Protein AF-A0A1V5X0Q9-F1 (afdb_monomer_lite)

Sequence (61 aa):
MKYKEVIQKNKEELLKELAGNKKKMQEIKFREAVGNSKNIKEVKALKKDNARILTCLNNTK

Structure (mmCIF, N/CA/C/O backbone):
data_AF-A0A1V5X0Q9-F1
#
_entry.id   AF-A0A1V5X0Q9-F1
#
loop_
_at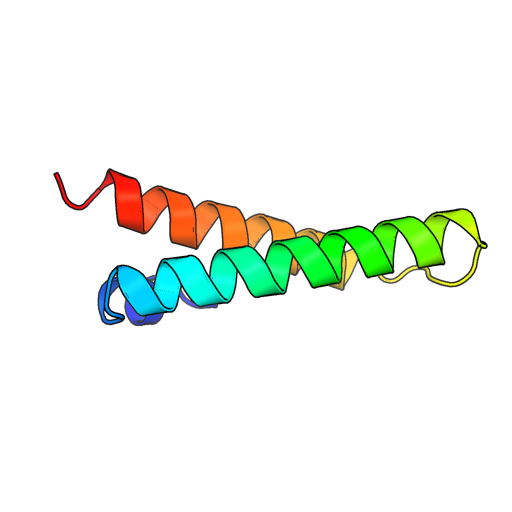om_site.group_PDB
_atom_site.id
_atom_site.type_symbol
_atom_site.label_atom_id
_atom_site.label_alt_id
_atom_site.label_comp_id
_atom_site.label_asym_id
_atom_site.label_entity_id
_atom_site.label_seq_id
_atom_site.pdbx_PDB_ins_code
_atom_site.Cartn_x
_atom_site.Cartn_y
_atom_site.Cartn_z
_atom_site.occupancy
_atom_site.B_iso_or_equiv
_atom_site.auth_seq_id
_atom_site.auth_comp_id
_atom_site.auth_asym_id
_atom_site.auth_atom_id
_atom_site.pdbx_PDB_model_num
ATOM 1 N N . MET A 1 1 ? 4.921 -6.458 8.368 1.00 53.62 1 MET A N 1
ATOM 2 C CA . MET A 1 1 ? 4.509 -6.624 9.783 1.00 53.62 1 MET A CA 1
ATOM 3 C C . MET A 1 1 ? 3.411 -7.658 10.000 1.00 53.62 1 MET A C 1
ATOM 5 O O . MET A 1 1 ? 2.632 -7.922 9.086 1.00 53.62 1 MET A O 1
ATOM 9 N N . LYS A 1 2 ? 3.313 -8.221 11.215 1.00 57.72 2 LYS A N 1
ATOM 10 C CA . LYS A 1 2 ? 2.135 -8.973 11.687 1.00 57.72 2 LYS A CA 1
ATOM 11 C C . LYS A 1 2 ? 1.074 -7.998 12.218 1.00 57.72 2 LYS A C 1
ATOM 13 O O . LYS A 1 2 ? 1.393 -7.041 12.905 1.00 57.72 2 LYS A O 1
ATOM 18 N N . TYR A 1 3 ? -0.195 -8.268 11.916 1.00 59.28 3 TYR A N 1
ATOM 19 C CA . TYR A 1 3 ? -1.347 -7.415 12.254 1.00 59.28 3 TYR A CA 1
ATOM 20 C C . TYR A 1 3 ? -1.496 -7.134 13.764 1.00 59.28 3 TYR A C 1
ATOM 22 O O . TYR A 1 3 ? -1.871 -6.034 14.149 1.00 59.28 3 TYR A O 1
ATOM 30 N N . LYS A 1 4 ? -1.128 -8.096 14.621 1.00 57.84 4 LYS A N 1
ATOM 31 C CA . LYS A 1 4 ? -1.230 -7.966 16.085 1.00 57.84 4 LYS A CA 1
ATOM 32 C C . LYS A 1 4 ? -0.302 -6.895 16.680 1.00 57.84 4 LYS A C 1
ATOM 34 O O . LYS A 1 4 ? -0.694 -6.237 17.631 1.00 57.84 4 LYS A O 1
ATOM 39 N N . GLU A 1 5 ? 0.878 -6.681 16.098 1.00 58.22 5 GLU A N 1
ATOM 40 C CA . GLU A 1 5 ? 1.830 -5.651 16.558 1.00 58.22 5 GLU A CA 1
ATOM 41 C C . GLU A 1 5 ? 1.409 -4.237 16.129 1.00 58.22 5 GLU A C 1
ATOM 43 O O . GLU A 1 5 ? 1.766 -3.256 16.769 1.00 58.22 5 GLU A O 1
ATOM 48 N N . VAL A 1 6 ? 0.628 -4.133 15.050 1.00 58.41 6 VAL A N 1
ATOM 49 C CA . VAL A 1 6 ? 0.125 -2.860 14.510 1.00 58.41 6 VAL A CA 1
ATOM 50 C C . VAL A 1 6 ? -1.020 -2.324 15.375 1.00 58.41 6 VAL A C 1
ATOM 52 O O . VAL A 1 6 ? -1.098 -1.123 15.589 1.00 58.41 6 VAL A O 1
ATOM 55 N N . ILE A 1 7 ? -1.856 -3.208 15.931 1.00 58.81 7 ILE A N 1
ATOM 56 C CA . ILE A 1 7 ? -2.961 -2.838 16.836 1.00 58.81 7 ILE A CA 1
ATOM 57 C C . ILE A 1 7 ? -2.454 -2.349 18.197 1.00 58.81 7 ILE A C 1
ATOM 59 O O . ILE A 1 7 ? -3.088 -1.512 18.830 1.00 58.81 7 ILE A O 1
ATOM 63 N N . GLN A 1 8 ? -1.310 -2.861 18.652 1.00 60.31 8 GLN A N 1
ATOM 64 C CA . GLN A 1 8 ? -0.737 -2.500 19.949 1.00 60.31 8 GLN A CA 1
ATOM 65 C C . GLN A 1 8 ? 0.016 -1.158 19.915 1.00 60.31 8 GLN A C 1
ATOM 67 O O . GLN A 1 8 ? 0.360 -0.616 20.964 1.00 60.31 8 GLN A O 1
ATOM 72 N N . LYS A 1 9 ? 0.278 -0.616 18.718 1.00 58.81 9 LYS A N 1
ATOM 73 C CA . LYS A 1 9 ? 0.981 0.655 18.520 1.00 58.81 9 LYS A CA 1
ATOM 74 C C . LYS A 1 9 ? 0.020 1.842 18.552 1.00 58.81 9 LYS A C 1
ATOM 76 O O . LYS A 1 9 ? -1.093 1.788 18.039 1.00 58.81 9 LYS A O 1
ATOM 81 N N . ASN A 1 10 ? 0.499 2.942 19.128 1.00 66.31 10 ASN A N 1
ATOM 82 C CA . ASN A 1 10 ? -0.244 4.192 19.235 1.00 66.31 10 ASN A CA 1
ATOM 83 C C . ASN A 1 10 ? -0.552 4.784 17.840 1.00 66.31 10 ASN A C 1
ATOM 85 O O . ASN A 1 10 ? 0.264 4.672 16.920 1.00 66.31 10 ASN A O 1
ATOM 89 N N . LYS A 1 11 ? -1.707 5.451 17.679 1.00 65.75 11 LYS A N 1
ATOM 90 C CA . LYS A 1 11 ? -2.152 6.038 16.392 1.00 65.75 11 LYS A CA 1
ATOM 91 C C . LYS A 1 11 ? -1.102 6.976 15.779 1.00 65.75 11 LYS A C 1
ATOM 93 O O . LYS A 1 11 ? -0.936 6.997 14.562 1.00 65.75 11 LYS A O 1
ATOM 98 N N . GLU A 1 12 ? -0.369 7.714 16.608 1.00 68.62 12 GLU A N 1
ATOM 99 C CA . GLU A 1 12 ? 0.692 8.632 16.170 1.00 68.62 12 GLU A CA 1
ATOM 100 C C . GLU A 1 12 ? 1.925 7.915 15.602 1.00 68.62 12 GLU A C 1
ATOM 102 O O . GLU A 1 12 ? 2.491 8.346 14.595 1.00 68.62 12 GLU A O 1
ATOM 107 N N . GLU A 1 13 ? 2.312 6.782 16.190 1.00 69.69 13 GLU A N 1
ATOM 108 C CA . GLU A 1 13 ? 3.440 5.972 15.712 1.00 69.69 13 GLU A CA 1
ATOM 109 C C . GLU A 1 13 ? 3.102 5.293 14.379 1.0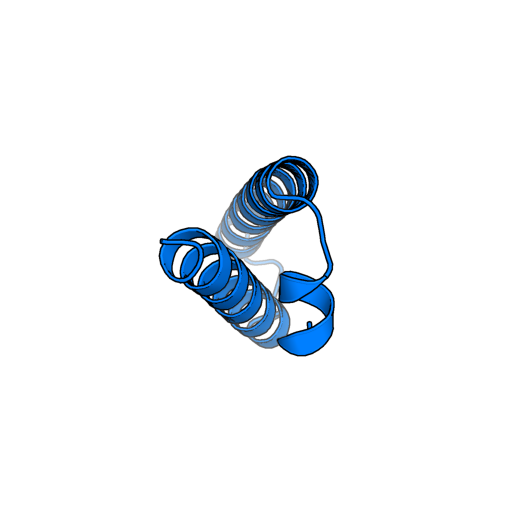0 69.69 13 GLU A C 1
ATOM 111 O O . GLU A 1 13 ? 3.925 5.250 13.462 1.00 69.69 13 GLU A O 1
ATOM 116 N N . LEU A 1 14 ? 1.847 4.860 14.218 1.00 70.56 14 LEU A N 1
ATOM 117 C CA . LEU A 1 14 ? 1.326 4.336 12.954 1.00 70.56 14 LEU A CA 1
ATOM 118 C C . LEU A 1 14 ? 1.365 5.380 11.832 1.00 70.56 14 LEU A C 1
ATOM 120 O O . LEU A 1 14 ? 1.720 5.055 10.698 1.00 70.56 14 LEU A O 1
ATOM 124 N N . LEU A 1 15 ? 1.036 6.638 12.137 1.00 72.88 15 LEU A N 1
ATOM 125 C CA . LEU A 1 15 ? 1.096 7.740 11.174 1.00 72.88 15 LEU A CA 1
ATOM 126 C C . LEU A 1 15 ? 2.539 8.073 10.764 1.00 72.88 15 LEU A C 1
ATOM 128 O O . LEU A 1 15 ? 2.797 8.287 9.575 1.00 72.88 15 LEU A O 1
ATOM 132 N N . LYS A 1 16 ? 3.492 8.055 11.707 1.00 78.38 16 LYS A N 1
ATOM 133 C CA . LYS A 1 16 ? 4.925 8.220 11.403 1.00 78.38 16 LYS A CA 1
ATOM 134 C C . LYS A 1 16 ? 5.459 7.096 10.518 1.00 78.38 16 LYS A C 1
ATOM 136 O O . LYS A 1 16 ? 6.152 7.376 9.537 1.00 78.38 16 LYS A O 1
ATOM 141 N N . GLU A 1 17 ? 5.110 5.844 10.807 1.00 76.44 17 GLU A N 1
ATOM 142 C CA . GLU A 1 17 ? 5.480 4.709 9.954 1.00 76.44 17 GLU A CA 1
ATOM 143 C C . GLU A 1 17 ? 4.894 4.834 8.545 1.00 76.44 17 GLU A C 1
ATOM 145 O O . GLU A 1 17 ? 5.592 4.586 7.560 1.00 76.44 17 GLU A O 1
ATOM 150 N N . LEU A 1 18 ? 3.645 5.289 8.423 1.00 76.88 18 LEU A N 1
ATOM 151 C CA . LEU A 1 18 ? 3.000 5.546 7.133 1.00 76.88 18 LEU A CA 1
ATOM 152 C C . LEU A 1 18 ? 3.759 6.599 6.313 1.00 76.88 18 LEU A C 1
ATOM 154 O O . LEU A 1 18 ? 3.966 6.424 5.107 1.00 76.88 18 LEU A O 1
ATOM 158 N N . ALA A 1 19 ? 4.199 7.682 6.957 1.00 80.06 19 ALA A N 1
ATOM 159 C CA . ALA A 1 19 ? 4.992 8.726 6.316 1.00 80.06 19 ALA A CA 1
ATOM 160 C C . ALA A 1 19 ? 6.364 8.198 5.854 1.00 80.06 19 ALA A C 1
ATOM 162 O O . ALA A 1 19 ? 6.781 8.465 4.722 1.00 80.06 19 ALA A O 1
ATOM 163 N N . GLY A 1 20 ? 7.034 7.391 6.683 1.00 81.38 20 GLY A N 1
ATOM 164 C CA . GLY A 1 20 ? 8.297 6.733 6.336 1.00 81.38 20 GLY A CA 1
ATOM 165 C C 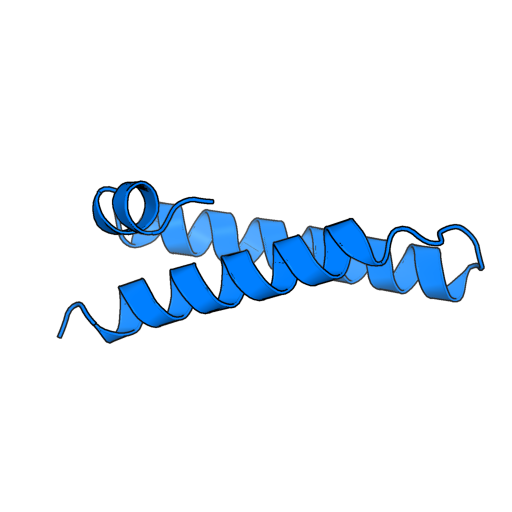. GLY A 1 20 ? 8.155 5.744 5.175 1.00 81.38 20 GLY A C 1
ATOM 166 O O . GLY A 1 20 ? 8.944 5.770 4.227 1.00 81.38 20 GLY A O 1
ATOM 167 N N . ASN A 1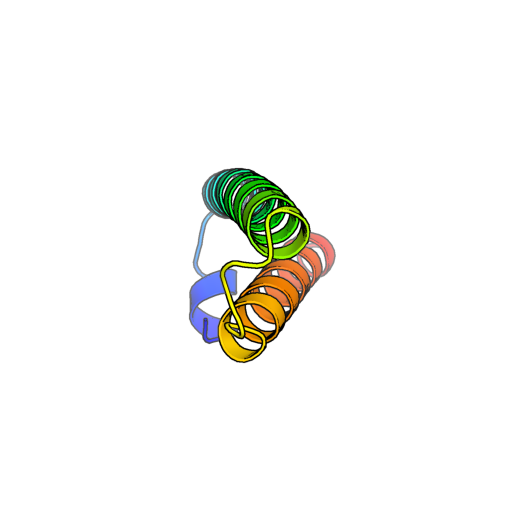 21 ? 7.100 4.928 5.184 1.00 80.38 21 ASN A N 1
ATOM 168 C CA . ASN A 1 21 ? 6.806 3.979 4.112 1.00 80.38 21 ASN A CA 1
ATOM 169 C C . ASN A 1 21 ? 6.468 4.681 2.792 1.00 80.38 21 ASN A C 1
ATOM 171 O O . ASN A 1 21 ? 6.871 4.204 1.732 1.00 80.38 21 ASN A O 1
ATOM 175 N N . LYS A 1 22 ? 5.772 5.827 2.825 1.00 79.00 22 LYS A N 1
ATOM 176 C CA . LYS A 1 22 ? 5.531 6.648 1.626 1.00 79.00 22 LYS A CA 1
ATOM 177 C C . LYS A 1 22 ? 6.829 7.186 1.020 1.00 79.00 22 LYS A C 1
ATOM 179 O O . LYS A 1 22 ? 6.985 7.100 -0.197 1.00 79.00 22 LYS A O 1
ATOM 184 N N . LYS A 1 23 ? 7.765 7.678 1.840 1.00 82.12 23 LYS A N 1
ATOM 185 C CA . LYS A 1 23 ? 9.086 8.130 1.364 1.00 82.12 23 LYS A CA 1
ATOM 186 C C . LYS A 1 23 ? 9.881 6.991 0.727 1.00 82.12 23 LYS A C 1
ATOM 188 O O . LYS A 1 23 ? 10.311 7.130 -0.414 1.00 82.12 23 LYS A O 1
ATOM 193 N N . LYS A 1 24 ? 9.959 5.831 1.392 1.00 80.81 24 LYS A N 1
ATOM 194 C CA . LYS A 1 24 ? 10.577 4.622 0.815 1.00 80.81 24 LYS A CA 1
ATOM 195 C C . LYS A 1 24 ? 9.935 4.225 -0.510 1.00 80.81 24 LYS A C 1
ATOM 197 O O . LYS A 1 24 ? 10.625 3.840 -1.445 1.00 80.81 24 LYS A O 1
ATOM 202 N N . MET A 1 25 ? 8.615 4.350 -0.621 1.00 77.06 25 MET A N 1
ATOM 203 C CA . MET A 1 25 ? 7.907 4.056 -1.862 1.00 77.06 25 MET A CA 1
ATOM 204 C C . MET A 1 25 ? 8.262 5.034 -2.990 1.00 77.06 25 MET A C 1
ATOM 206 O O . MET A 1 25 ? 8.378 4.609 -4.137 1.00 77.06 25 MET A O 1
ATOM 210 N N . GLN A 1 26 ? 8.436 6.325 -2.689 1.00 80.31 26 GLN A N 1
ATOM 211 C CA . GLN A 1 26 ? 8.930 7.298 -3.668 1.00 80.31 26 GLN A CA 1
ATOM 212 C C . GLN A 1 26 ? 10.360 6.982 -4.100 1.00 80.31 26 GLN A C 1
ATOM 214 O O . GLN A 1 26 ? 10.623 6.977 -5.297 1.00 80.31 26 GLN A O 1
ATOM 219 N N . GLU A 1 27 ? 11.253 6.662 -3.163 1.00 81.06 27 GLU A N 1
ATOM 220 C CA . GLU A 1 27 ? 12.627 6.271 -3.490 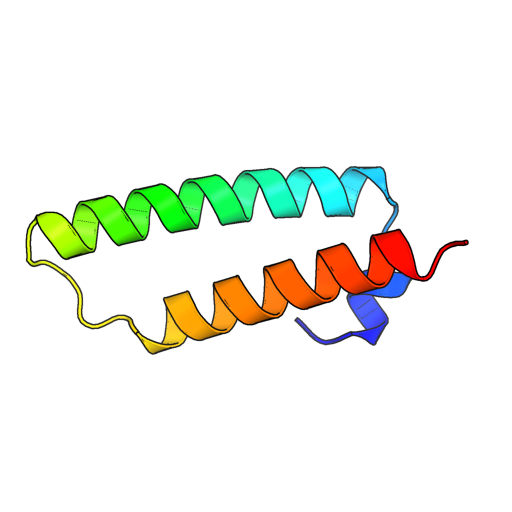1.00 81.06 27 GLU A CA 1
ATOM 221 C C . GLU A 1 27 ? 12.674 5.019 -4.366 1.00 81.06 27 GLU A C 1
ATOM 223 O O . GLU A 1 27 ? 13.410 4.998 -5.349 1.00 81.06 27 GLU A O 1
ATOM 228 N N . ILE A 1 28 ? 11.864 3.997 -4.067 1.00 76.56 28 ILE A N 1
ATOM 229 C CA . ILE A 1 28 ? 11.806 2.789 -4.898 1.00 76.56 28 ILE A CA 1
ATOM 230 C C . ILE A 1 28 ? 11.280 3.123 -6.294 1.00 76.56 28 ILE A C 1
ATOM 232 O O . ILE A 1 28 ? 11.887 2.693 -7.265 1.00 76.56 28 ILE A O 1
ATOM 236 N N . LYS A 1 29 ? 10.228 3.942 -6.421 1.00 75.50 29 LYS A N 1
ATOM 237 C CA . LYS A 1 29 ? 9.744 4.394 -7.738 1.00 75.50 29 LYS A CA 1
ATOM 238 C C . LYS A 1 29 ? 10.818 5.148 -8.523 1.00 75.50 29 LYS A C 1
ATOM 240 O O . LYS A 1 29 ? 10.925 4.965 -9.731 1.00 75.50 29 LYS A O 1
ATOM 245 N N . PHE A 1 30 ? 11.607 5.979 -7.846 1.00 80.00 30 PHE A N 1
ATOM 246 C CA . PHE A 1 30 ? 12.701 6.721 -8.466 1.00 80.00 30 PHE A CA 1
ATOM 247 C C . PHE A 1 30 ? 13.821 5.777 -8.927 1.00 80.00 30 PHE A C 1
ATOM 249 O O . PHE A 1 30 ? 14.298 5.885 -10.050 1.00 80.00 30 PHE A O 1
ATOM 256 N N . ARG A 1 31 ? 14.190 4.791 -8.100 1.00 73.81 31 ARG A N 1
ATOM 257 C CA . ARG A 1 31 ? 15.174 3.752 -8.450 1.00 73.81 31 ARG A CA 1
ATOM 258 C C . ARG A 1 31 ? 14.688 2.820 -9.566 1.00 73.81 31 ARG A C 1
ATOM 260 O O . ARG A 1 31 ? 15.488 2.449 -10.421 1.00 73.81 31 ARG A O 1
ATOM 267 N N . GLU A 1 32 ? 13.398 2.477 -9.591 1.00 71.75 32 GLU A N 1
ATOM 268 C CA . GLU A 1 32 ? 12.769 1.727 -10.689 1.00 71.75 32 GLU A CA 1
ATOM 269 C C . GLU A 1 32 ? 12.821 2.520 -12.000 1.00 71.75 32 GLU A C 1
ATOM 271 O O . GLU A 1 32 ? 13.188 1.957 -13.028 1.00 71.75 32 GLU A O 1
ATOM 276 N N . ALA A 1 33 ? 12.535 3.827 -11.970 1.00 71.94 33 ALA A N 1
ATOM 277 C CA . ALA A 1 33 ? 12.617 4.695 -13.148 1.00 71.94 33 ALA A CA 1
ATOM 278 C C . ALA A 1 33 ? 14.047 4.820 -13.704 1.00 71.94 33 ALA A C 1
ATOM 280 O O . ALA A 1 33 ? 14.232 4.924 -14.912 1.00 71.94 33 ALA A O 1
ATOM 281 N N . VAL A 1 34 ? 15.059 4.755 -12.833 1.00 76.19 34 VAL A N 1
ATOM 282 C CA . VAL A 1 34 ? 16.487 4.750 -13.203 1.00 76.19 34 VAL A CA 1
ATOM 283 C C . VAL A 1 34 ? 16.952 3.362 -13.699 1.00 76.19 34 VAL A C 1
ATOM 285 O O . VAL A 1 34 ? 18.103 3.184 -14.086 1.00 76.19 34 VAL A O 1
ATOM 288 N N . GLY A 1 35 ? 16.066 2.358 -13.737 1.00 66.75 35 GLY A N 1
ATOM 289 C CA . GLY A 1 35 ? 16.362 1.013 -14.246 1.00 66.75 35 GLY A CA 1
ATOM 290 C C . GLY A 1 35 ? 17.118 0.119 -13.260 1.00 66.75 35 GLY A C 1
ATOM 291 O O . GLY A 1 35 ? 17.527 -0.986 -13.614 1.00 66.75 35 GLY A O 1
ATOM 292 N N . ASN A 1 36 ? 17.280 0.564 -12.010 1.00 64.00 36 ASN A N 1
ATOM 293 C CA . ASN A 1 36 ? 18.104 -0.097 -11.007 1.00 64.00 36 ASN A CA 1
ATOM 294 C C . ASN A 1 36 ? 17.263 -0.573 -9.813 1.00 64.00 36 ASN A C 1
ATOM 296 O O . ASN A 1 36 ? 17.400 -0.046 -8.709 1.00 64.00 36 ASN A O 1
ATOM 300 N N . SER A 1 37 ? 16.364 -1.544 -10.032 1.00 57.28 37 SER A N 1
ATOM 301 C CA . SER A 1 37 ? 16.071 -2.637 -9.076 1.00 57.28 37 SER A CA 1
ATOM 302 C C . SER A 1 37 ? 14.862 -3.495 -9.467 1.00 57.28 37 SER A C 1
ATOM 304 O O . SER A 1 37 ? 13.772 -2.993 -9.708 1.00 57.28 37 SER A O 1
ATOM 306 N N . LYS A 1 38 ? 15.025 -4.822 -9.373 1.00 57.44 38 LYS A N 1
ATOM 307 C CA . LYS A 1 38 ? 13.955 -5.842 -9.422 1.00 57.44 38 LYS A CA 1
ATOM 308 C C . LYS A 1 38 ? 13.406 -6.188 -8.021 1.00 57.44 38 LYS A C 1
ATOM 310 O O . LYS A 1 38 ? 12.980 -7.318 -7.783 1.00 57.44 38 LYS A O 1
ATOM 315 N N . ASN A 1 39 ? 13.384 -5.251 -7.067 1.00 68.38 39 ASN A N 1
ATOM 316 C CA . ASN A 1 39 ? 12.929 -5.513 -5.687 1.00 68.38 39 ASN A CA 1
ATOM 317 C C . ASN A 1 39 ? 11.393 -5.460 -5.529 1.00 68.38 39 ASN A C 1
ATOM 319 O O . ASN A 1 39 ? 10.832 -4.868 -4.607 1.00 68.38 39 ASN A O 1
ATOM 323 N N . ILE A 1 40 ? 10.691 -6.175 -6.411 1.00 70.44 40 ILE A N 1
ATOM 324 C CA . ILE A 1 40 ? 9.222 -6.295 -6.460 1.00 70.44 40 ILE A CA 1
ATOM 325 C C . ILE A 1 40 ? 8.664 -6.837 -5.130 1.00 70.44 40 ILE A C 1
ATOM 327 O O . ILE A 1 40 ? 7.570 -6.462 -4.695 1.00 70.44 40 ILE A O 1
ATOM 331 N N . LYS A 1 41 ? 9.422 -7.713 -4.453 1.00 75.31 41 LYS A N 1
ATOM 332 C CA . LYS A 1 41 ? 9.045 -8.283 -3.150 1.00 75.31 41 LYS A CA 1
ATOM 333 C C . LYS A 1 41 ? 8.959 -7.216 -2.054 1.00 75.31 41 LYS A C 1
ATOM 335 O O . LYS A 1 41 ? 7.992 -7.235 -1.294 1.00 75.31 41 LYS A O 1
ATOM 340 N N . GLU A 1 42 ? 9.899 -6.272 -2.006 1.00 76.62 42 GLU A N 1
ATOM 341 C CA . GLU A 1 42 ? 9.870 -5.171 -1.034 1.00 76.62 42 GLU A CA 1
ATOM 342 C C . GLU A 1 42 ? 8.706 -4.219 -1.290 1.00 76.62 42 GLU A C 1
ATOM 344 O O . GLU A 1 42 ? 7.987 -3.879 -0.354 1.00 76.62 42 GLU A O 1
ATOM 349 N N . VAL A 1 43 ? 8.431 -3.868 -2.551 1.00 77.56 43 VAL A N 1
ATOM 350 C CA . VAL A 1 43 ? 7.271 -3.027 -2.902 1.00 77.56 43 VAL A CA 1
ATOM 351 C C . VAL A 1 43 ? 5.965 -3.690 -2.470 1.00 77.56 43 VAL A C 1
ATOM 353 O O . VAL A 1 43 ? 5.077 -3.042 -1.910 1.00 77.56 43 VAL A O 1
ATOM 356 N N . LYS A 1 44 ? 5.830 -5.000 -2.705 1.00 80.69 44 LYS A N 1
ATOM 357 C CA . LYS A 1 44 ? 4.637 -5.761 -2.315 1.00 80.69 44 LYS A CA 1
ATOM 358 C C . LYS A 1 44 ? 4.497 -5.855 -0.792 1.00 80.69 44 LYS A C 1
ATOM 360 O O . LYS A 1 44 ? 3.373 -5.794 -0.292 1.00 80.69 44 LYS A O 1
ATOM 365 N N . ALA A 1 45 ? 5.607 -5.975 -0.064 1.00 81.75 45 ALA A N 1
ATOM 366 C CA . ALA A 1 45 ? 5.624 -5.950 1.396 1.00 81.75 45 ALA A CA 1
ATOM 367 C C . ALA A 1 45 ? 5.229 -4.568 1.943 1.00 81.75 45 ALA A C 1
ATOM 369 O O . ALA A 1 45 ? 4.292 -4.487 2.732 1.00 81.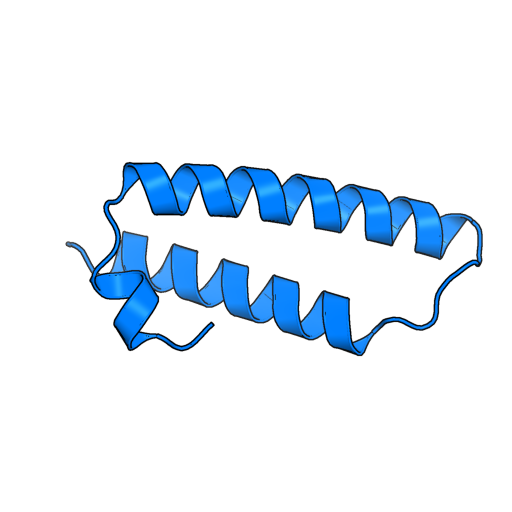75 45 ALA A O 1
ATOM 370 N N . LEU A 1 46 ? 5.836 -3.487 1.442 1.00 80.38 46 LEU A N 1
ATOM 371 C CA . LEU A 1 46 ? 5.518 -2.098 1.803 1.00 80.38 46 LEU A CA 1
ATOM 372 C C . LEU A 1 46 ? 4.048 -1.745 1.543 1.00 80.38 46 LEU A C 1
ATOM 374 O O . LEU A 1 46 ? 3.392 -1.148 2.395 1.00 80.38 46 LEU A O 1
ATOM 378 N N . LYS A 1 47 ? 3.490 -2.164 0.398 1.00 79.75 47 LYS A N 1
ATOM 379 C CA . LYS A 1 47 ? 2.059 -1.987 0.094 1.00 79.75 47 LYS A CA 1
ATOM 380 C C . LYS A 1 47 ? 1.163 -2.710 1.102 1.00 79.75 47 LYS A C 1
ATOM 382 O O . LYS A 1 47 ? 0.176 -2.135 1.554 1.00 79.75 47 LYS A O 1
ATOM 387 N N . LYS A 1 48 ? 1.495 -3.956 1.459 1.00 83.00 48 LYS A N 1
ATOM 388 C CA . LYS A 1 48 ? 0.737 -4.728 2.458 1.00 83.00 48 LYS A CA 1
ATOM 389 C C . LYS A 1 48 ? 0.835 -4.116 3.852 1.00 83.00 48 LYS A C 1
ATOM 391 O O . LYS A 1 48 ? -0.163 -4.112 4.566 1.00 83.00 48 LYS A O 1
ATOM 396 N N . ASP A 1 49 ? 2.000 -3.609 4.234 1.00 79.06 49 ASP A N 1
ATOM 397 C CA . ASP A 1 49 ? 2.192 -2.939 5.518 1.00 79.06 49 ASP A CA 1
ATOM 398 C C . ASP A 1 49 ? 1.383 -1.638 5.594 1.00 79.06 49 ASP A C 1
ATOM 400 O O . ASP A 1 49 ? 0.616 -1.469 6.539 1.00 79.06 49 ASP A O 1
ATOM 404 N N . ASN A 1 50 ? 1.409 -0.799 4.552 1.00 81.50 50 ASN A N 1
ATOM 405 C CA . ASN A 1 50 ? 0.555 0.394 4.477 1.00 81.50 50 ASN A CA 1
ATOM 406 C C . ASN A 1 50 ? -0.939 0.059 4.564 1.00 81.50 50 ASN A C 1
ATOM 408 O O . ASN A 1 50 ? -1.676 0.724 5.289 1.00 81.50 50 ASN A O 1
ATOM 412 N N . ALA A 1 51 ? -1.389 -0.980 3.853 1.00 80.88 51 ALA A N 1
ATOM 413 C CA . ALA A 1 51 ? -2.782 -1.412 3.911 1.00 80.88 51 ALA A CA 1
ATOM 414 C C . ALA A 1 51 ? -3.180 -1.847 5.330 1.00 80.88 51 ALA A C 1
ATOM 416 O O . ALA A 1 51 ? -4.233 -1.451 5.815 1.00 80.88 51 ALA A O 1
ATOM 417 N N . ARG A 1 52 ? -2.319 -2.596 6.030 1.00 80.06 52 ARG A N 1
ATOM 418 C CA . ARG A 1 52 ? -2.564 -3.035 7.414 1.00 80.06 52 ARG A CA 1
ATOM 419 C C . ARG A 1 52 ? -2.622 -1.870 8.401 1.00 80.06 52 ARG A C 1
ATOM 421 O O . ARG A 1 52 ? -3.501 -1.871 9.257 1.00 80.06 52 ARG A O 1
ATOM 428 N N . ILE A 1 53 ? -1.729 -0.888 8.265 1.00 78.38 53 ILE A N 1
ATOM 429 C CA . ILE A 1 53 ? -1.729 0.332 9.086 1.00 78.38 53 ILE A CA 1
ATOM 430 C C . ILE A 1 53 ? -3.041 1.105 8.887 1.00 78.38 53 ILE A C 1
ATOM 432 O O . ILE A 1 53 ? -3.707 1.450 9.861 1.00 78.38 53 ILE A O 1
ATOM 436 N N . LEU A 1 54 ? -3.459 1.314 7.633 1.00 76.81 54 LEU A N 1
ATOM 437 C CA . LEU A 1 54 ? -4.719 1.994 7.308 1.00 76.81 54 LEU A CA 1
ATOM 438 C C . LEU A 1 54 ? -5.945 1.230 7.824 1.00 76.81 54 LEU A C 1
ATOM 440 O O . LEU A 1 54 ? -6.847 1.843 8.390 1.00 76.81 54 LEU A O 1
ATOM 444 N N . THR A 1 55 ? -5.972 -0.100 7.681 1.00 81.62 55 THR A N 1
ATOM 445 C CA . THR A 1 55 ? -7.043 -0.935 8.244 1.00 81.62 55 THR A CA 1
ATOM 446 C C . THR A 1 55 ? -7.124 -0.773 9.757 1.00 81.62 55 THR A C 1
ATOM 448 O O . THR A 1 55 ? -8.223 -0.617 10.275 1.00 81.62 55 THR A O 1
ATOM 451 N N . CYS A 1 56 ? -5.989 -0.764 10.459 1.00 72.75 56 CYS A N 1
ATOM 452 C CA . CYS A 1 56 ? -5.955 -0.590 11.909 1.00 72.75 56 CYS A CA 1
ATOM 453 C C . CYS A 1 56 ? -6.516 0.776 12.335 1.00 72.75 56 CYS A C 1
ATOM 455 O O . CYS A 1 56 ? -7.378 0.844 13.211 1.00 72.75 56 CYS A O 1
ATOM 457 N N . LEU A 1 57 ? -6.097 1.854 11.662 1.00 72.19 57 LEU A N 1
ATOM 458 C CA . LEU A 1 57 ? -6.611 3.204 11.911 1.00 72.19 57 LEU A CA 1
ATOM 459 C C . LEU A 1 57 ? -8.130 3.298 11.698 1.00 72.19 57 LEU A C 1
ATOM 461 O O . LEU A 1 57 ? -8.810 3.962 12.475 1.00 72.19 57 LEU A O 1
ATOM 465 N N . ASN A 1 58 ? -8.660 2.612 10.682 1.00 73.62 58 ASN A N 1
ATOM 466 C CA . ASN A 1 58 ? -10.085 2.636 10.352 1.00 73.62 58 ASN A CA 1
ATOM 467 C C . ASN A 1 58 ? -10.946 1.731 11.255 1.00 73.62 58 ASN A C 1
ATOM 469 O O . ASN A 1 58 ? -12.116 2.030 11.465 1.00 73.62 58 ASN A O 1
ATOM 473 N N . ASN A 1 59 ? -10.386 0.638 11.788 1.00 69.62 59 ASN A N 1
ATOM 474 C CA . ASN A 1 59 ? -11.089 -0.278 12.702 1.00 69.62 59 ASN A CA 1
ATOM 475 C C . ASN A 1 59 ? -11.163 0.253 14.145 1.00 69.62 59 ASN A C 1
ATOM 477 O O . ASN A 1 59 ? -11.885 -0.297 14.962 1.00 69.62 59 ASN A O 1
ATOM 481 N N . THR A 1 60 ? -10.422 1.318 14.476 1.00 59.62 60 THR A N 1
ATOM 482 C CA . THR A 1 60 ? -10.470 1.951 15.808 1.00 59.62 60 THR A CA 1
ATOM 483 C C . THR A 1 60 ? -11.644 2.943 15.914 1.00 59.62 60 THR A C 1
ATOM 485 O O . THR A 1 60 ? -11.429 4.107 16.277 1.00 59.62 60 THR A O 1
ATOM 488 N N . LYS A 1 61 ? -12.843 2.514 15.504 1.00 44.72 61 LYS A N 1
ATOM 489 C CA . LYS A 1 61 ? -14.074 3.313 15.463 1.00 44.72 61 LYS A CA 1
ATOM 490 C C . LYS A 1 61 ? -15.079 2.823 16.494 1.00 44.72 61 LYS A C 1
ATOM 492 O O . LYS A 1 61 ? -15.150 1.591 16.679 1.00 44.72 61 LYS A O 1
#

Radius of gyration: 13.04 Å; chains: 1; bounding box: 32×18×34 Å

pLDDT: mean 71.91, std 9.1, range [44.72, 83.0]

Secondary structure (DSSP, 8-state):
--HHHHHTS-HHHHHHHHHHHHHHHHHHHHHHHTT----HHHHHHHHHHHHHHHHHHHH--

Foldseek 3Di:
DDLVVLLVDDLVVLVVVLVVLVVVLVVVVVCVVVVHDPVVVVNVVSVVSNVSSVVSVVVVD